Protein AF-A0A2R6DEE1-F1 (afdb_monomer_lite)

Foldseek 3Di:
DDDDPPDPPPVPPPPPVPLQQAQDPPPRDSQKDFDDPPDPPDPFRWIAHPVVRDIDGDPD

Sequence (60 aa):
MTDLDPNTTDPSVETSGETSGAECPYCGSTDTEREHPKGPSLCRSMHFCNECQQPFEKFG

pLDDT: mean 73.14, std 15.63, range [50.38, 94.75]

Structure (mmCIF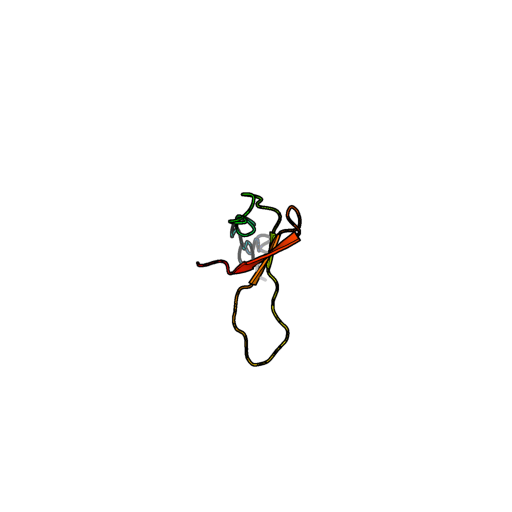, N/CA/C/O backbone):
data_AF-A0A2R6DEE1-F1
#
_entry.id   AF-A0A2R6DEE1-F1
#
loop_
_atom_site.group_PDB
_atom_site.id
_atom_site.type_symbol
_atom_site.label_atom_id
_atom_site.label_alt_id
_atom_site.label_comp_id
_atom_site.label_asym_id
_atom_site.label_entity_id
_atom_site.label_seq_id
_atom_site.pdbx_PDB_ins_code
_atom_site.Cartn_x
_atom_site.Cartn_y
_atom_site.Cartn_z
_atom_site.occupancy
_atom_site.B_iso_or_equiv
_atom_site.auth_seq_id
_atom_site.auth_comp_id
_atom_site.auth_asym_id
_atom_site.auth_atom_id
_atom_site.pdbx_PDB_model_num
ATOM 1 N N . MET A 1 1 ? -35.024 -1.315 -38.683 1.00 50.38 1 MET A N 1
ATOM 2 C CA . MET A 1 1 ? -33.556 -1.415 -38.820 1.00 50.38 1 MET A CA 1
ATOM 3 C C . MET A 1 1 ? -33.008 -0.895 -37.514 1.00 50.38 1 MET A C 1
ATOM 5 O O . MET A 1 1 ? -33.222 0.264 -37.207 1.00 50.38 1 MET A O 1
ATOM 9 N N . THR A 1 2 ? -32.601 -1.852 -36.695 1.00 50.81 2 THR A N 1
ATOM 10 C CA . THR A 1 2 ? -32.754 -1.910 -35.238 1.00 50.81 2 THR A CA 1
ATOM 11 C C . THR A 1 2 ? -31.970 -0.847 -34.468 1.00 50.81 2 THR A C 1
ATOM 13 O O . THR A 1 2 ? -30.832 -0.563 -34.814 1.00 50.81 2 THR A O 1
ATOM 16 N N . ASP A 1 3 ? -32.673 -0.298 -33.475 1.00 51.22 3 ASP A N 1
ATOM 17 C CA . ASP A 1 3 ? -32.282 0.364 -32.224 1.00 51.22 3 ASP A CA 1
ATOM 18 C C . ASP A 1 3 ? -30.822 0.816 -32.036 1.00 51.22 3 ASP A C 1
ATOM 20 O O . ASP A 1 3 ? -29.895 0.009 -31.997 1.00 51.22 3 ASP A O 1
ATOM 24 N N . LEU A 1 4 ? -30.636 2.129 -31.854 1.00 63.50 4 LEU A N 1
ATOM 25 C CA . LEU A 1 4 ? -29.503 2.651 -31.099 1.00 63.50 4 LEU A CA 1
ATOM 26 C C . LEU A 1 4 ? -29.904 2.628 -29.624 1.00 63.50 4 LEU A C 1
ATOM 28 O O . LEU A 1 4 ? -30.545 3.573 -29.173 1.00 63.50 4 LEU A O 1
ATOM 32 N N . ASP A 1 5 ? -29.496 1.603 -28.882 1.00 58.31 5 ASP A N 1
ATOM 33 C CA . ASP A 1 5 ? -29.508 1.636 -27.422 1.00 58.31 5 ASP A CA 1
ATOM 34 C C . ASP A 1 5 ? -28.335 2.526 -26.939 1.00 58.31 5 ASP A C 1
ATOM 36 O O . ASP A 1 5 ? -27.174 2.135 -27.081 1.00 58.31 5 ASP A O 1
ATOM 40 N N . PRO A 1 6 ? -28.557 3.723 -26.353 1.00 62.16 6 PRO A N 1
ATOM 41 C CA . PRO A 1 6 ? -27.479 4.573 -25.834 1.00 62.16 6 PRO A CA 1
ATOM 42 C C . PRO A 1 6 ? -27.014 4.161 -24.426 1.00 62.16 6 PRO A C 1
ATOM 44 O O . PRO A 1 6 ? -26.371 4.950 -23.737 1.00 62.16 6 PRO A O 1
ATOM 47 N N . ASN A 1 7 ? -27.363 2.961 -23.959 1.00 58.59 7 ASN A N 1
ATOM 48 C CA . ASN A 1 7 ? -27.143 2.542 -22.577 1.00 58.59 7 ASN A CA 1
ATOM 49 C C . ASN A 1 7 ? -26.251 1.305 -22.488 1.00 58.59 7 ASN A C 1
ATOM 51 O O . ASN A 1 7 ? -26.612 0.292 -21.896 1.00 58.59 7 ASN A O 1
ATOM 55 N N . THR A 1 8 ? -25.048 1.412 -23.043 1.00 57.53 8 THR A N 1
ATOM 56 C CA . THR A 1 8 ? -23.936 0.554 -22.628 1.00 57.53 8 THR A CA 1
ATOM 57 C C . THR A 1 8 ? -23.208 1.249 -21.484 1.00 57.53 8 THR A C 1
ATOM 59 O O . THR A 1 8 ? -22.044 1.626 -21.598 1.00 57.53 8 THR A O 1
ATOM 62 N N . THR A 1 9 ? -23.913 1.462 -20.371 1.00 60.19 9 THR A N 1
ATOM 63 C CA . THR A 1 9 ? -23.229 1.618 -19.087 1.00 60.19 9 THR A CA 1
ATOM 64 C C . THR A 1 9 ? -22.780 0.213 -18.722 1.00 60.19 9 THR A C 1
ATOM 66 O O . THR A 1 9 ? -23.525 -0.527 -18.095 1.00 60.19 9 THR A O 1
ATOM 69 N N . ASP A 1 10 ? -21.636 -0.212 -19.247 1.00 56.91 10 ASP A N 1
ATOM 70 C CA . ASP A 1 10 ? -20.977 -1.444 -18.831 1.00 56.91 10 ASP A CA 1
ATOM 71 C C . ASP A 1 10 ? -20.372 -1.168 -17.445 1.00 56.91 10 ASP A C 1
ATOM 73 O O . ASP A 1 10 ? -19.386 -0.435 -17.360 1.00 56.91 10 ASP A O 1
ATOM 77 N N . PRO A 1 11 ? -20.935 -1.680 -16.331 1.00 61.53 11 PRO A N 1
ATOM 78 C CA . PRO A 1 11 ? -20.299 -1.524 -15.028 1.00 61.53 11 PRO A CA 1
ATOM 79 C C . PRO A 1 11 ? -19.152 -2.537 -14.868 1.00 61.53 11 PRO A C 1
ATOM 81 O O . PRO A 1 11 ? -18.787 -2.886 -13.748 1.00 61.53 11 PRO A O 1
ATOM 84 N N . SER A 1 12 ? -18.605 -3.094 -15.957 1.00 58.75 12 SER A N 1
ATOM 85 C CA . SER A 1 12 ? -17.777 -4.296 -15.875 1.00 58.75 12 SER A CA 1
ATOM 86 C C . SER A 1 12 ? -16.308 -4.011 -15.557 1.00 58.75 12 SER A C 1
ATOM 88 O O . SER A 1 12 ? -15.518 -4.951 -15.469 1.00 58.75 12 SER A O 1
ATOM 90 N N . VAL A 1 13 ? -15.933 -2.751 -15.302 1.00 58.00 13 VAL A N 1
ATOM 91 C CA . VAL A 1 13 ? -14.610 -2.389 -14.763 1.00 58.00 13 VAL A CA 1
ATOM 92 C C . VAL A 1 13 ? -14.677 -1.446 -13.569 1.00 58.00 13 VAL A C 1
ATOM 94 O O . VAL A 1 13 ? -13.696 -0.777 -13.258 1.00 58.00 13 VAL A O 1
ATOM 97 N N . GLU A 1 14 ? -15.782 -1.409 -12.831 1.00 51.09 14 GLU A N 1
ATOM 98 C CA . GLU A 1 14 ? -15.696 -0.877 -11.477 1.00 51.09 14 GLU A CA 1
ATOM 99 C C . GLU A 1 14 ? -15.098 -1.978 -10.610 1.00 51.09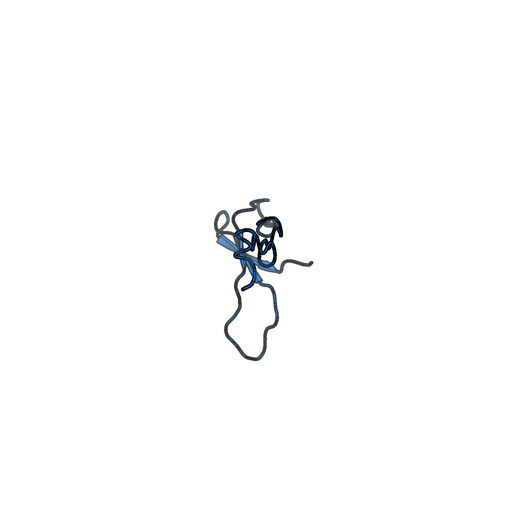 14 GLU A C 1
ATOM 101 O O . GLU A 1 14 ? -15.785 -2.734 -9.924 1.00 51.09 14 GLU A O 1
ATOM 106 N N . THR A 1 15 ? -13.766 -2.072 -10.624 1.00 56.97 15 THR A N 1
ATOM 107 C CA . THR A 1 15 ? -13.083 -2.567 -9.431 1.00 56.97 15 THR A CA 1
ATOM 108 C C . THR A 1 15 ? -13.314 -1.506 -8.354 1.00 56.97 15 THR A C 1
ATOM 110 O O . THR A 1 15 ? -12.396 -0.806 -7.951 1.00 56.97 15 THR A O 1
ATOM 113 N N . SER A 1 16 ? -14.548 -1.412 -7.845 1.00 55.44 16 SER A N 1
ATOM 114 C CA . SER A 1 16 ? -14.884 -0.881 -6.523 1.00 55.44 16 SER A CA 1
ATOM 115 C C . SER A 1 16 ? -14.342 -1.834 -5.450 1.00 55.44 16 SER A C 1
ATOM 117 O O . SER A 1 16 ? -14.966 -2.080 -4.426 1.00 55.44 16 SER A O 1
ATOM 119 N N . GLY A 1 17 ? -13.173 -2.429 -5.691 1.00 51.56 17 GLY A N 1
ATOM 120 C CA . GLY A 1 17 ? -12.296 -2.835 -4.624 1.00 51.56 17 GLY A CA 1
ATOM 121 C C . GLY A 1 17 ? -11.740 -1.529 -4.115 1.00 51.56 17 GLY A C 1
ATOM 122 O O . GLY A 1 17 ? -10.787 -1.014 -4.690 1.00 51.56 17 GLY A O 1
ATOM 123 N N . GLU A 1 18 ? -12.442 -0.956 -3.141 1.00 52.19 18 GLU A N 1
ATOM 124 C CA . GLU A 1 18 ? -11.897 -0.083 -2.114 1.00 52.19 18 GLU A CA 1
ATOM 125 C C . GLU A 1 18 ? -10.369 -0.019 -2.232 1.00 52.19 18 GLU A C 1
ATOM 127 O O . GLU A 1 18 ? -9.672 -0.998 -1.946 1.00 52.19 18 GLU A O 1
ATOM 132 N N . THR A 1 19 ? -9.856 1.103 -2.745 1.00 52.16 19 THR A N 1
ATOM 133 C CA . THR A 1 19 ? -8.420 1.384 -2.899 1.00 52.16 19 THR A CA 1
ATOM 134 C C . THR A 1 19 ? -7.750 1.572 -1.533 1.00 52.16 19 THR A C 1
ATOM 136 O O . THR A 1 19 ? -6.918 2.453 -1.331 1.00 52.16 19 THR A O 1
ATOM 139 N N . SER A 1 20 ? -8.125 0.751 -0.562 1.00 58.25 20 SER A N 1
ATOM 140 C CA . SER A 1 20 ? -7.448 0.609 0.704 1.00 58.25 20 SER A CA 1
ATOM 141 C C . SER A 1 20 ? -6.154 -0.133 0.417 1.00 58.25 20 SER A C 1
ATOM 143 O O . SER A 1 20 ? -6.092 -1.369 0.451 1.00 58.25 20 SER A O 1
ATOM 145 N N . GLY A 1 21 ? -5.115 0.643 0.092 1.00 65.75 21 GLY A N 1
ATOM 146 C CA . GLY A 1 21 ? -3.734 0.217 0.281 1.00 65.75 21 GLY A CA 1
ATOM 147 C C . GLY A 1 21 ? -3.624 -0.505 1.624 1.00 65.75 21 GLY A C 1
ATOM 148 O O . GLY A 1 21 ? -4.336 -0.189 2.580 1.00 65.75 21 GLY A O 1
ATOM 149 N N . ALA A 1 22 ? -2.823 -1.566 1.677 1.00 82.44 22 ALA A N 1
ATOM 150 C CA . ALA A 1 22 ? -2.695 -2.356 2.894 1.00 82.44 22 ALA A CA 1
ATOM 151 C C . ALA A 1 22 ? -2.300 -1.447 4.068 1.00 82.44 22 ALA A C 1
ATOM 153 O O . ALA A 1 22 ? -1.384 -0.643 3.925 1.00 82.44 22 ALA A O 1
ATOM 154 N N . GLU A 1 23 ? -2.967 -1.567 5.214 1.00 89.31 23 GLU A N 1
ATOM 155 C CA . GLU A 1 23 ? -2.563 -0.805 6.394 1.00 89.31 23 GLU A CA 1
ATOM 156 C C . GLU A 1 23 ? -1.172 -1.271 6.844 1.00 89.31 23 GLU A C 1
ATOM 158 O O . GLU A 1 23 ? -0.919 -2.469 7.013 1.00 89.31 23 GLU A O 1
ATOM 163 N N . CYS A 1 24 ? -0.247 -0.325 6.985 1.00 91.81 24 CYS A N 1
ATOM 164 C CA . CYS A 1 24 ? 1.119 -0.604 7.390 1.00 91.81 24 CYS A CA 1
ATOM 165 C C . CYS A 1 24 ? 1.144 -1.082 8.853 1.00 91.81 24 CYS A C 1
ATOM 167 O O . CYS A 1 24 ? 0.776 -0.315 9.743 1.00 91.81 24 CYS A O 1
ATOM 169 N N . PRO A 1 25 ? 1.662 -2.284 9.161 1.00 90.50 25 PRO A N 1
ATOM 170 C CA . PRO A 1 25 ? 1.683 -2.808 10.530 1.00 90.50 25 PRO A CA 1
ATOM 171 C C . PRO A 1 25 ? 2.679 -2.082 11.448 1.00 90.50 25 PRO A C 1
ATOM 173 O O . PRO A 1 25 ? 2.686 -2.312 12.655 1.00 90.50 25 PRO A O 1
ATOM 176 N N . TYR A 1 26 ? 3.547 -1.235 10.886 1.00 92.06 26 TYR A N 1
ATOM 177 C CA . TYR A 1 26 ? 4.568 -0.508 11.638 1.00 92.06 26 TYR A CA 1
ATOM 178 C C . TYR A 1 26 ? 4.092 0.866 12.115 1.00 92.06 26 TYR A C 1
ATOM 180 O O . TYR A 1 26 ? 4.423 1.264 13.229 1.00 92.06 26 TYR A O 1
ATOM 188 N N . CYS A 1 27 ? 3.333 1.592 11.288 1.00 93.88 27 CYS A N 1
ATOM 189 C CA . CYS A 1 27 ? 2.873 2.952 11.598 1.00 93.88 27 CYS A CA 1
ATOM 190 C C . CYS A 1 27 ? 1.352 3.155 11.500 1.00 93.88 27 CYS A C 1
ATOM 192 O O . CYS A 1 27 ? 0.874 4.202 11.924 1.00 93.88 27 CYS A O 1
ATOM 194 N N . GLY A 1 28 ? 0.596 2.193 10.961 1.00 90.75 28 GLY A N 1
ATOM 195 C CA . GLY A 1 28 ? -0.850 2.305 10.731 1.00 90.75 28 GLY A CA 1
ATOM 196 C C . GLY A 1 28 ? -1.239 3.123 9.495 1.00 90.75 28 GLY A C 1
ATOM 197 O O . GLY A 1 28 ? -2.415 3.395 9.289 1.00 90.75 28 GLY A O 1
ATOM 198 N N . SER A 1 29 ? -0.274 3.542 8.673 1.00 91.25 29 SER A N 1
ATOM 199 C CA . SER A 1 29 ? -0.557 4.312 7.459 1.00 91.25 29 SER A CA 1
ATOM 200 C C . SER A 1 29 ? -1.227 3.453 6.392 1.00 91.25 29 SER A C 1
ATOM 202 O O . SER A 1 29 ? -0.835 2.305 6.178 1.00 91.25 29 SER A O 1
ATOM 204 N N . THR A 1 30 ? -2.181 4.028 5.667 1.00 89.94 30 THR A N 1
ATOM 205 C CA . THR A 1 30 ? -2.772 3.422 4.464 1.00 89.94 30 THR A CA 1
ATOM 206 C C . THR A 1 30 ? -2.055 3.852 3.183 1.00 89.94 30 THR A C 1
ATOM 208 O O . THR A 1 30 ? -2.405 3.369 2.107 1.00 89.94 30 THR A O 1
ATOM 211 N N . ASP A 1 31 ? -1.058 4.745 3.280 1.00 91.75 31 ASP A N 1
ATOM 212 C CA . ASP A 1 31 ? -0.232 5.177 2.148 1.00 91.75 31 ASP A CA 1
ATOM 213 C C . ASP A 1 31 ? 0.830 4.111 1.838 1.00 91.75 31 ASP A C 1
ATOM 215 O O . ASP A 1 31 ? 2.002 4.185 2.235 1.00 91.75 31 ASP A O 1
ATOM 219 N N . THR A 1 32 ? 0.363 3.026 1.218 1.00 89.88 32 THR A N 1
ATOM 220 C CA . THR A 1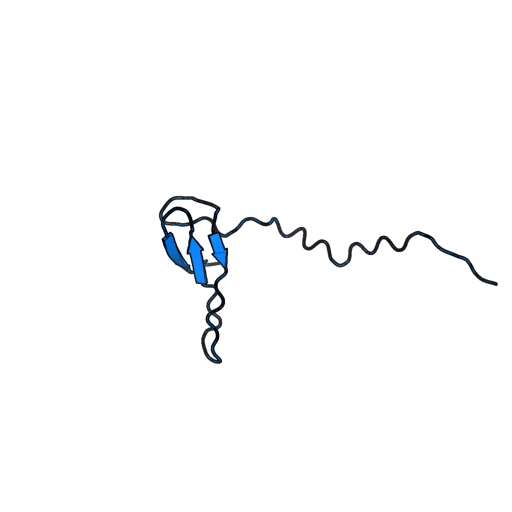 32 ? 1.187 1.872 0.871 1.00 89.88 32 THR A CA 1
ATOM 221 C C . THR A 1 32 ? 0.958 1.441 -0.570 1.00 89.88 32 THR A C 1
ATOM 223 O O . THR A 1 32 ? -0.168 1.401 -1.069 1.00 89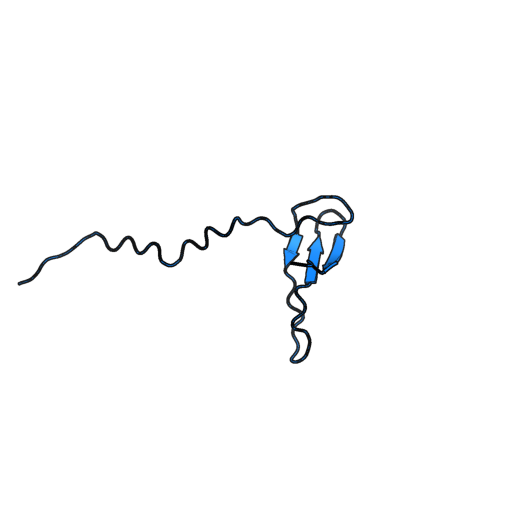.88 32 THR A O 1
ATOM 226 N N . GLU A 1 33 ? 2.046 1.091 -1.248 1.00 87.94 33 GLU A N 1
ATOM 227 C CA . GLU A 1 33 ? 2.037 0.665 -2.643 1.00 87.94 33 GLU A CA 1
ATOM 228 C C . GLU A 1 33 ? 2.385 -0.815 -2.751 1.00 87.94 33 GLU A C 1
ATOM 230 O O . GLU A 1 33 ? 3.311 -1.303 -2.105 1.00 87.94 33 GLU A O 1
ATOM 235 N N . ARG A 1 34 ? 1.643 -1.562 -3.575 1.00 84.19 34 ARG A N 1
ATOM 236 C CA . ARG A 1 34 ? 1.918 -2.984 -3.798 1.00 84.19 34 ARG A CA 1
ATOM 237 C C . ARG A 1 34 ? 3.099 -3.147 -4.749 1.00 84.19 34 ARG A C 1
ATOM 239 O O . ARG A 1 34 ? 2.982 -2.882 -5.946 1.00 84.19 34 ARG A O 1
ATOM 246 N N . GLU A 1 35 ? 4.195 -3.676 -4.233 1.00 80.25 35 GLU A N 1
ATOM 247 C CA . GLU A 1 35 ? 5.378 -3.999 -5.012 1.00 80.25 35 GLU A CA 1
ATOM 248 C C . GLU A 1 35 ? 5.304 -5.431 -5.550 1.00 80.25 35 GLU A C 1
ATOM 250 O O . GLU A 1 35 ? 5.198 -6.408 -4.807 1.00 80.25 35 GLU A O 1
ATOM 255 N N . HIS A 1 36 ? 5.401 -5.562 -6.874 1.00 70.62 36 HIS A N 1
ATOM 256 C CA . HIS A 1 36 ? 5.594 -6.852 -7.532 1.00 70.62 36 HIS A CA 1
ATOM 257 C C . HIS A 1 36 ? 7.073 -7.042 -7.822 1.00 70.62 36 HIS A C 1
ATOM 259 O O . HIS A 1 36 ? 7.580 -6.424 -8.768 1.00 70.62 36 HIS A O 1
ATOM 265 N N . PRO A 1 37 ? 7.788 -7.889 -7.062 1.00 66.69 37 PRO A N 1
ATOM 266 C CA . PRO A 1 37 ? 9.162 -8.198 -7.406 1.00 66.69 37 PRO A CA 1
ATOM 267 C C . PRO A 1 37 ? 9.187 -8.825 -8.804 1.00 66.69 37 PRO A C 1
ATOM 269 O O . PRO A 1 37 ? 8.604 -9.880 -9.051 1.00 66.69 37 PRO A O 1
ATOM 272 N N . LYS A 1 38 ? 9.853 -8.153 -9.749 1.00 63.38 38 LYS A N 1
ATOM 273 C CA . LYS A 1 38 ? 10.027 -8.655 -11.115 1.00 63.38 38 LYS A CA 1
ATOM 274 C C . LYS A 1 38 ? 10.909 -9.900 -11.065 1.00 63.38 38 LYS A C 1
ATOM 276 O O . LYS A 1 38 ? 12.124 -9.801 -10.929 1.00 63.38 38 LYS A O 1
ATOM 281 N N . GLY A 1 39 ? 10.305 -11.075 -11.184 1.00 64.88 39 GLY A N 1
ATOM 282 C CA . GLY A 1 39 ? 11.041 -12.327 -11.270 1.00 64.88 39 GLY A CA 1
ATOM 283 C C . GLY A 1 39 ? 10.118 -13.539 -11.381 1.00 64.88 39 GLY A C 1
ATOM 284 O O . GLY A 1 39 ? 8.988 -13.491 -10.902 1.00 64.88 39 GLY A O 1
ATOM 285 N N . PRO A 1 40 ? 10.589 -14.646 -11.978 1.00 65.69 40 PRO A N 1
ATOM 286 C CA . PRO A 1 40 ? 9.780 -15.847 -12.204 1.00 65.69 40 PRO A CA 1
ATOM 287 C C . PRO A 1 40 ? 9.409 -16.624 -10.922 1.00 65.69 40 PRO A C 1
ATOM 289 O O . PRO A 1 40 ? 8.787 -17.676 -11.020 1.00 65.69 40 PRO A O 1
ATOM 292 N N . SER A 1 41 ? 9.786 -16.139 -9.729 1.00 61.84 41 SER A N 1
ATOM 293 C CA . SER A 1 41 ? 9.883 -16.976 -8.522 1.00 61.84 41 SER A CA 1
ATOM 294 C C . SER A 1 41 ? 9.195 -16.433 -7.266 1.00 61.84 41 SER A C 1
ATOM 296 O O . SER A 1 41 ? 9.176 -17.134 -6.258 1.00 61.84 41 SER A O 1
ATOM 298 N N . LEU A 1 42 ? 8.659 -15.208 -7.263 1.00 59.03 42 LEU A N 1
ATOM 299 C CA . LEU A 1 42 ? 8.103 -14.601 -6.046 1.00 59.03 42 LEU A CA 1
ATOM 300 C C . LEU A 1 42 ? 6.693 -14.067 -6.297 1.00 59.03 42 LEU A C 1
ATOM 302 O O . LEU A 1 42 ? 6.490 -12.878 -6.511 1.00 59.03 42 LEU A O 1
ATOM 306 N N . CYS A 1 43 ? 5.700 -14.953 -6.201 1.00 61.16 43 CYS A N 1
ATOM 307 C CA . CYS A 1 43 ? 4.303 -14.557 -5.999 1.00 61.16 43 CYS A CA 1
ATOM 308 C C . CYS A 1 43 ? 4.104 -14.130 -4.533 1.00 61.16 43 CYS A C 1
ATOM 310 O O . CYS A 1 43 ? 3.340 -14.736 -3.786 1.00 61.16 43 CYS A O 1
ATOM 312 N N . ARG A 1 44 ? 4.877 -13.140 -4.077 1.00 68.06 44 ARG A N 1
ATOM 313 C CA . ARG A 1 44 ? 4.695 -12.527 -2.761 1.00 68.06 44 ARG A CA 1
ATOM 314 C C . ARG A 1 44 ? 4.099 -11.147 -2.957 1.00 68.06 44 ARG A C 1
ATOM 316 O O . ARG A 1 44 ? 4.648 -10.341 -3.702 1.00 68.06 44 ARG A O 1
ATOM 323 N N . SER A 1 45 ? 2.976 -10.896 -2.292 1.00 74.06 45 SER A N 1
ATOM 324 C CA . SER A 1 45 ? 2.326 -9.586 -2.268 1.00 74.06 45 SER A CA 1
ATOM 325 C C . SER A 1 45 ? 3.066 -8.677 -1.284 1.00 74.06 45 SER A C 1
ATOM 327 O O . SER A 1 45 ? 2.584 -8.419 -0.177 1.00 74.06 45 SER A O 1
ATOM 329 N N . MET A 1 46 ? 4.262 -8.227 -1.669 1.00 83.94 46 MET A N 1
ATOM 330 C CA . MET A 1 46 ? 4.978 -7.202 -0.912 1.00 83.94 46 MET A CA 1
ATOM 331 C C . MET A 1 46 ? 4.313 -5.843 -1.111 1.00 83.94 46 MET A C 1
ATOM 333 O O . MET A 1 46 ? 3.791 -5.533 -2.179 1.00 83.94 46 MET A O 1
ATOM 337 N N . HIS A 1 47 ? 4.302 -5.051 -0.053 1.00 89.88 47 HIS A N 1
ATOM 338 C CA . HIS A 1 47 ? 3.840 -3.676 -0.045 1.00 89.88 47 HIS A CA 1
ATOM 339 C C . HIS A 1 47 ? 4.945 -2.802 0.537 1.00 89.88 47 HIS A C 1
ATOM 341 O O . HIS A 1 47 ? 5.703 -3.243 1.400 1.00 89.88 47 HIS A O 1
ATOM 347 N N . PHE A 1 48 ? 5.038 -1.568 0.071 1.00 90.25 48 PHE A N 1
ATOM 348 C CA . PHE A 1 48 ? 5.967 -0.572 0.572 1.00 90.25 48 PHE A CA 1
ATOM 349 C C . PHE A 1 48 ? 5.172 0.593 1.147 1.00 90.25 48 PHE A C 1
ATOM 351 O O . PHE A 1 48 ? 4.305 1.140 0.472 1.00 90.25 48 PHE A O 1
ATOM 358 N N . CYS A 1 49 ? 5.421 0.954 2.405 1.00 92.88 49 CYS A N 1
ATOM 359 C CA . CYS A 1 49 ? 4.782 2.114 3.022 1.00 92.88 49 CYS A CA 1
ATOM 360 C C . CYS A 1 49 ? 5.598 3.372 2.737 1.00 92.88 49 CYS A C 1
ATOM 362 O O . CYS A 1 49 ? 6.761 3.417 3.132 1.00 92.88 49 CYS A O 1
ATOM 364 N N . ASN A 1 50 ? 5.010 4.405 2.130 1.00 92.56 50 ASN A N 1
ATOM 365 C CA . ASN A 1 50 ? 5.743 5.649 1.855 1.00 92.56 50 ASN A CA 1
ATOM 366 C C . ASN A 1 50 ? 5.931 6.519 3.102 1.00 92.56 50 ASN A C 1
ATOM 368 O O . ASN A 1 50 ? 6.845 7.340 3.147 1.00 92.56 50 ASN A O 1
ATOM 372 N N . GLU A 1 51 ? 5.102 6.324 4.129 1.00 94.06 51 GLU A N 1
ATOM 373 C CA . GLU A 1 51 ? 5.161 7.124 5.352 1.00 94.06 51 GLU A CA 1
ATOM 374 C C . GLU A 1 51 ? 6.345 6.725 6.242 1.00 94.06 51 GLU A C 1
ATOM 376 O O . GLU A 1 51 ? 7.170 7.564 6.598 1.00 94.06 51 GLU A O 1
ATOM 381 N N . CYS A 1 52 ? 6.484 5.433 6.557 1.00 94.75 52 CYS A N 1
ATOM 382 C CA . CYS A 1 52 ? 7.630 4.932 7.322 1.00 94.75 52 CYS A CA 1
ATOM 383 C C . CYS A 1 52 ? 8.768 4.392 6.441 1.00 94.75 52 CYS A C 1
ATOM 385 O O . CYS A 1 52 ? 9.808 4.004 6.970 1.00 94.75 52 CYS A O 1
ATOM 387 N N . GLN A 1 53 ? 8.579 4.351 5.117 1.00 93.19 53 GLN A N 1
ATOM 388 C CA . GLN A 1 53 ? 9.550 3.842 4.138 1.00 93.19 53 GLN A CA 1
ATOM 389 C C . G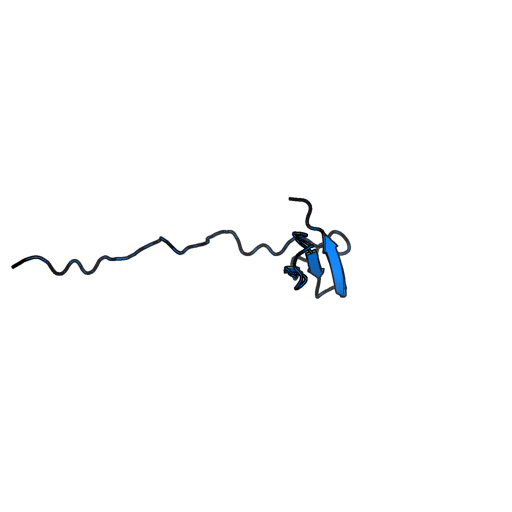LN A 1 53 ? 10.002 2.411 4.451 1.00 93.19 53 GLN A C 1
ATOM 391 O O . GLN A 1 53 ? 11.190 2.093 4.387 1.00 93.19 53 GLN A O 1
ATOM 396 N N . GLN A 1 54 ? 9.063 1.553 4.863 1.00 92.00 54 GLN A N 1
ATOM 397 C CA . GLN A 1 54 ? 9.340 0.156 5.204 1.00 92.00 54 GLN A CA 1
ATOM 398 C C . GLN A 1 54 ? 8.573 -0.798 4.280 1.00 92.00 54 GLN A C 1
ATOM 400 O O . GLN A 1 54 ? 7.365 -0.615 4.09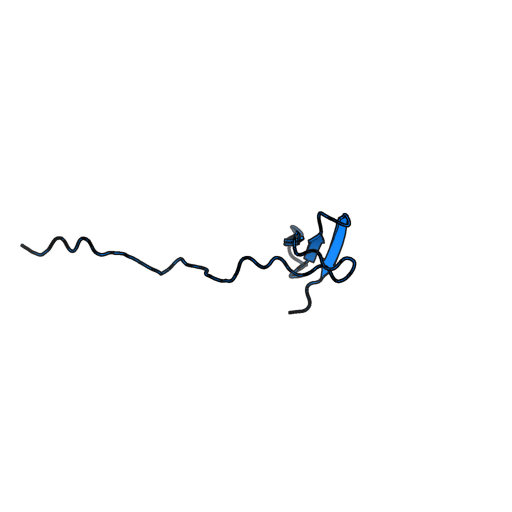1 1.00 92.00 54 GLN A O 1
ATOM 405 N N . PRO A 1 55 ? 9.239 -1.837 3.743 1.00 90.19 55 PRO A N 1
ATOM 406 C CA . PRO A 1 55 ? 8.563 -2.927 3.059 1.00 90.19 55 PRO A CA 1
ATOM 407 C C . PRO A 1 55 ? 7.899 -3.876 4.068 1.00 90.19 55 PRO A C 1
ATOM 409 O O . PRO A 1 55 ? 8.453 -4.156 5.131 1.00 90.19 55 PRO A O 1
ATOM 412 N N . PHE A 1 56 ? 6.733 -4.410 3.720 1.00 89.81 56 PHE A N 1
ATOM 413 C CA . PHE A 1 56 ? 6.009 -5.410 4.502 1.00 89.81 56 PHE A CA 1
ATOM 414 C C . PHE A 1 56 ? 5.232 -6.373 3.600 1.00 89.81 56 PHE A C 1
ATOM 416 O O . PHE A 1 56 ? 4.901 -6.066 2.457 1.00 89.81 56 PHE A O 1
ATOM 423 N N . GLU A 1 57 ? 4.928 -7.566 4.105 1.00 86.31 57 GLU A N 1
ATOM 424 C CA . GLU A 1 57 ? 4.046 -8.514 3.420 1.00 86.31 57 GLU A CA 1
ATOM 425 C C . GLU A 1 57 ? 2.614 -8.304 3.927 1.00 86.31 57 GLU A C 1
ATOM 427 O O . GLU A 1 57 ? 2.380 -8.282 5.138 1.00 86.31 57 GLU A O 1
ATOM 432 N N . LYS A 1 58 ? 1.646 -8.137 3.017 1.00 79.12 58 LYS A N 1
ATOM 433 C CA . LYS A 1 58 ? 0.232 -8.138 3.409 1.00 79.12 58 LYS A CA 1
ATOM 434 C C . LYS A 1 58 ? -0.215 -9.590 3.535 1.00 79.12 58 LYS A C 1
ATOM 436 O O . LYS A 1 58 ? -0.375 -10.273 2.524 1.00 79.12 58 LYS A O 1
ATOM 441 N N . PHE A 1 59 ? -0.440 -10.040 4.763 1.00 66.81 59 PHE A N 1
ATOM 442 C CA . PHE A 1 59 ? -1.133 -11.297 5.022 1.00 66.81 59 PHE A CA 1
ATOM 443 C C . PHE A 1 59 ? -2.628 -11.048 4.793 1.00 66.81 59 PHE A C 1
ATOM 445 O O . PHE A 1 59 ? -3.264 -10.343 5.573 1.00 66.81 59 PHE A O 1
ATOM 452 N N . GLY A 1 60 ? -3.136 -11.502 3.645 1.00 60.22 60 GLY A N 1
ATOM 453 C CA . GLY A 1 60 ? -4.563 -11.480 3.309 1.00 60.22 60 GLY A CA 1
ATOM 454 C C . GLY A 1 60 ? -5.293 -12.674 3.895 1.00 60.22 60 GLY A C 1
ATOM 455 O O . GLY A 1 60 ? -4.678 -13.764 3.923 1.00 60.22 60 GLY A O 1
#

Radius of gyration: 18.72 Å; chains: 1; bounding box: 45×24×50 Å

Secondary structure (DSSP, 8-state):
-----------TT--------PPPTTT----EEEE---STT----EEEETTTTEEEE---